Protein AF-A0A7G8TD68-F1 (afdb_monomer)

Solvent-accessible surface area (backbone atoms only — not comparable to full-atom values): 5310 Å² total; per-residue (Å²): 104,26,32,37,38,32,30,35,64,36,86,70,57,53,95,87,50,97,71,83,49,94,86,47,70,75,45,73,50,40,33,49,66,95,51,50,73,66,54,56,36,48,77,70,68,50,5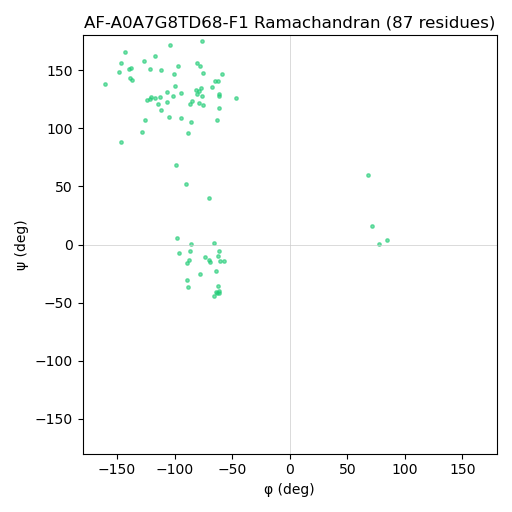0,66,46,67,40,91,92,43,85,48,33,32,37,29,34,44,86,54,89,88,48,92,44,66,68,38,29,30,38,38,54,77,46,76,44,83,39,92,64,72,68,70,128

Secondary structure (DSSP, 8-state):
-EEEEEEEEES---TT-S-S-TTSPEEEEEE-TT--HHHHHHHTT--EEE-SS-TTEEEEEPS-TT---EEEEEEEEEEEEEESSPP--

Radius of gyration: 13.56 Å; Cα contacts (8 Å, |Δi|>4): 163; chains: 1; bounding box: 33×30×33 Å

pLDDT: mean 81.47, std 13.7, range [46.28, 93.94]

Structure (mmCIF, N/CA/C/O backbone):
data_AF-A0A7G8TD68-F1
#
_entry.id   AF-A0A7G8TD68-F1
#
loop_
_atom_site.group_PDB
_atom_site.id
_atom_site.type_symbol
_atom_site.label_atom_id
_atom_site.label_alt_id
_atom_site.label_comp_id
_atom_site.label_asym_id
_atom_site.label_entity_id
_atom_site.label_seq_id
_atom_site.pdbx_PDB_ins_code
_atom_site.Cartn_x
_atom_site.Cartn_y
_atom_site.Cartn_z
_atom_site.occupancy
_atom_site.B_iso_or_equiv
_atom_site.auth_seq_id
_atom_site.auth_comp_id
_atom_site.auth_asym_id
_atom_site.auth_atom_id
_atom_site.pdbx_PDB_model_num
ATOM 1 N N . MET A 1 1 ? -10.428 -4.514 15.970 1.00 80.81 1 MET A N 1
ATOM 2 C CA . MET A 1 1 ? -10.621 -3.049 15.876 1.00 80.81 1 MET A CA 1
ATOM 3 C C . MET A 1 1 ? -10.299 -2.653 14.445 1.00 80.81 1 MET A C 1
ATOM 5 O O . MET A 1 1 ? -9.387 -3.251 13.891 1.00 80.81 1 MET A O 1
ATOM 9 N N . SER A 1 2 ? -11.039 -1.735 13.822 1.00 91.31 2 SER A N 1
ATOM 10 C CA . SER A 1 2 ? -10.722 -1.315 12.450 1.00 91.31 2 SER A CA 1
ATOM 11 C C . SER A 1 2 ? -9.549 -0.334 12.442 1.00 91.31 2 SER A C 1
ATOM 13 O O . SER A 1 2 ? -9.332 0.394 13.413 1.00 91.31 2 SER A O 1
ATOM 15 N N . THR A 1 3 ? -8.810 -0.288 11.337 1.00 92.81 3 THR A N 1
ATOM 16 C CA . THR A 1 3 ? -7.727 0.676 11.119 1.00 92.81 3 THR A CA 1
ATOM 17 C C . THR A 1 3 ? -8.030 1.510 9.887 1.00 92.81 3 THR A C 1
ATOM 19 O O . THR A 1 3 ? -8.269 0.975 8.807 1.00 92.81 3 THR A O 1
ATOM 22 N N . LYS A 1 4 ? -7.997 2.832 10.036 1.00 93.94 4 LYS A N 1
ATOM 23 C CA . LYS A 1 4 ? -8.032 3.771 8.922 1.00 93.94 4 LYS A CA 1
ATOM 24 C C . LYS A 1 4 ? -6.610 3.997 8.433 1.00 93.94 4 LYS A C 1
ATOM 26 O O . LYS A 1 4 ? -5.761 4.459 9.195 1.00 93.94 4 LYS A O 1
ATOM 31 N N . ILE A 1 5 ? -6.364 3.695 7.166 1.00 93.75 5 ILE A N 1
ATOM 32 C CA . ILE A 1 5 ? -5.068 3.889 6.520 1.00 93.75 5 ILE A CA 1
ATOM 33 C C . ILE A 1 5 ? -5.223 5.002 5.495 1.00 93.75 5 ILE A C 1
ATOM 35 O O . ILE A 1 5 ? -5.982 4.870 4.539 1.00 93.75 5 ILE A O 1
ATOM 39 N N . THR A 1 6 ? -4.521 6.111 5.713 1.00 93.31 6 THR A N 1
ATOM 40 C CA . THR A 1 6 ? -4.424 7.221 4.761 1.00 93.31 6 THR A CA 1
ATOM 41 C C . THR A 1 6 ? -3.175 7.035 3.920 1.00 93.31 6 THR A C 1
ATOM 43 O O . THR A 1 6 ? -2.087 6.843 4.465 1.00 93.31 6 THR A O 1
ATOM 46 N N . TYR A 1 7 ? -3.320 7.130 2.606 1.00 91.81 7 TYR A N 1
ATOM 47 C CA . TYR A 1 7 ? -2.254 6.855 1.655 1.00 91.81 7 TYR A CA 1
ATOM 48 C C . TYR A 1 7 ? -2.304 7.811 0.459 1.00 91.81 7 TYR A C 1
ATOM 50 O O . TYR A 1 7 ? -3.302 8.500 0.221 1.00 91.81 7 TYR A O 1
ATOM 58 N N . VAL A 1 8 ? -1.217 7.838 -0.303 1.00 91.00 8 VAL A N 1
ATOM 59 C CA . VAL A 1 8 ? -1.129 8.490 -1.616 1.00 91.00 8 VAL A CA 1
ATOM 60 C C . VAL A 1 8 ? -0.744 7.465 -2.673 1.00 91.00 8 VAL A C 1
ATOM 62 O O . VAL A 1 8 ? -0.089 6.471 -2.357 1.00 91.00 8 VAL A O 1
ATOM 65 N N . HIS A 1 9 ? -1.192 7.700 -3.903 1.00 88.81 9 HIS A N 1
ATOM 66 C CA . HIS A 1 9 ? -0.731 6.985 -5.087 1.00 88.81 9 HIS A CA 1
ATOM 67 C C . HIS A 1 9 ? 0.153 7.928 -5.893 1.00 88.81 9 HIS A C 1
ATOM 69 O O . HIS A 1 9 ? -0.303 9.011 -6.265 1.00 88.81 9 HIS A O 1
ATOM 75 N N . ALA A 1 10 ? 1.388 7.512 -6.140 1.00 83.38 10 ALA A N 1
ATOM 76 C CA . ALA A 1 10 ? 2.335 8.242 -6.949 1.00 83.38 10 ALA A CA 1
ATOM 77 C C . ALA A 1 10 ? 2.479 7.585 -8.316 1.00 83.38 10 ALA A C 1
ATOM 79 O O . ALA A 1 10 ? 3.101 6.535 -8.411 1.00 83.38 10 ALA A O 1
ATOM 80 N N . ASP A 1 11 ? 1.972 8.238 -9.367 1.00 73.06 11 ASP A N 1
ATOM 81 C CA . ASP A 1 11 ? 2.071 7.749 -10.753 1.00 73.06 11 ASP A CA 1
ATOM 82 C C . ASP A 1 11 ? 3.497 7.890 -11.347 1.00 73.06 11 ASP A C 1
ATOM 84 O O . ASP A 1 11 ? 3.795 7.397 -12.434 1.00 73.06 11 ASP A O 1
ATOM 88 N N . HIS A 1 12 ? 4.385 8.619 -10.658 1.00 69.31 12 HIS A N 1
ATOM 89 C CA . HIS A 1 12 ? 5.790 8.795 -11.033 1.00 69.31 12 HIS A CA 1
ATOM 90 C C . HIS A 1 12 ? 6.664 8.912 -9.778 1.00 69.31 12 HIS A C 1
ATOM 92 O O . HIS A 1 12 ? 6.885 9.997 -9.239 1.00 69.31 12 HIS A O 1
ATOM 98 N N . PHE A 1 13 ? 7.124 7.775 -9.275 1.00 63.59 13 PHE A N 1
ATOM 99 C CA . PHE A 1 13 ? 8.054 7.664 -8.165 1.00 63.59 13 PHE A CA 1
ATOM 100 C C . PHE A 1 13 ? 9.492 7.711 -8.694 1.00 63.59 13 PHE A C 1
ATOM 102 O O . PHE A 1 13 ? 10.057 6.707 -9.130 1.00 63.59 13 PHE A O 1
ATOM 109 N N . ASP A 1 14 ? 10.087 8.902 -8.673 1.00 59.16 14 ASP A N 1
ATOM 110 C CA . ASP A 1 14 ? 11.491 9.098 -9.031 1.00 59.16 14 ASP A CA 1
ATOM 111 C C . ASP A 1 14 ? 12.361 9.057 -7.763 1.00 59.16 14 ASP A C 1
ATOM 113 O O . ASP A 1 14 ? 12.349 9.987 -6.953 1.00 59.16 14 ASP A O 1
ATOM 117 N N . LEU A 1 15 ? 13.140 7.978 -7.604 1.00 55.91 15 LEU A N 1
ATOM 118 C CA . LEU A 1 15 ? 14.084 7.761 -6.492 1.00 55.91 15 LEU A CA 1
ATOM 119 C C . LEU A 1 15 ? 15.138 8.883 -6.345 1.00 55.91 15 LEU A C 1
ATOM 121 O O . LEU A 1 15 ? 15.833 8.942 -5.330 1.00 55.91 15 LEU A O 1
ATOM 125 N N . GLY A 1 16 ? 15.301 9.749 -7.352 1.00 46.88 16 GLY A N 1
ATOM 126 C CA . GLY A 1 16 ? 16.250 10.861 -7.369 1.00 46.88 16 GLY A CA 1
ATOM 127 C C . GLY A 1 16 ? 15.664 12.215 -6.967 1.00 46.88 16 GLY A C 1
ATOM 128 O O . GLY A 1 16 ? 16.426 13.174 -6.812 1.00 46.88 16 GLY A O 1
ATOM 129 N N . THR A 1 17 ? 14.346 12.325 -6.780 1.00 47.28 17 THR A N 1
ATOM 130 C CA . THR A 1 17 ? 13.701 13.587 -6.401 1.00 47.28 17 THR A CA 1
ATOM 131 C C . THR A 1 17 ? 13.032 13.465 -5.037 1.00 47.28 17 THR A C 1
ATOM 133 O O . THR A 1 17 ? 12.203 12.600 -4.801 1.00 47.28 17 THR A O 1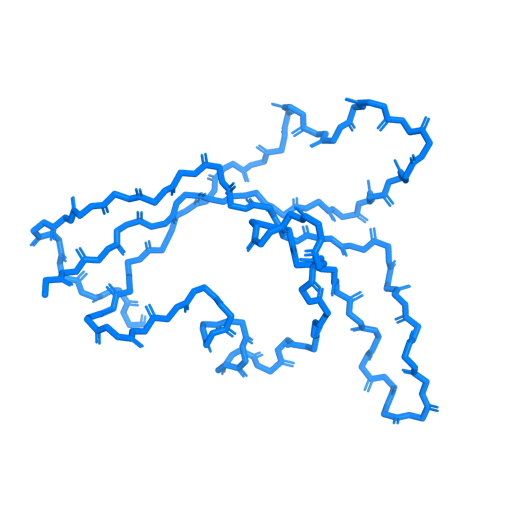
ATOM 136 N N . THR A 1 18 ? 13.363 14.375 -4.122 1.00 46.28 18 THR A N 1
ATOM 137 C CA . THR A 1 18 ? 12.711 14.519 -2.803 1.00 46.28 18 THR A CA 1
ATOM 138 C C . THR A 1 18 ? 11.244 14.955 -2.881 1.00 46.28 18 THR A C 1
ATOM 140 O O . THR A 1 18 ? 10.613 15.171 -1.848 1.00 46.28 18 THR A O 1
ATOM 143 N N . ASP A 1 19 ? 10.707 15.130 -4.086 1.00 47.88 19 ASP A N 1
ATOM 144 C CA . ASP A 1 19 ? 9.337 15.562 -4.312 1.00 47.88 19 ASP A CA 1
ATOM 145 C C . ASP A 1 19 ? 8.470 14.338 -4.609 1.00 47.88 19 ASP A C 1
ATOM 147 O O . ASP A 1 19 ? 7.996 14.120 -5.721 1.00 47.88 19 ASP A O 1
ATOM 151 N N . CYS A 1 20 ? 8.277 13.508 -3.581 1.00 50.25 20 CYS A N 1
ATOM 152 C CA . CYS A 1 20 ? 7.366 12.361 -3.605 1.00 50.25 20 CYS A CA 1
ATOM 153 C C . CYS A 1 20 ? 5.884 12.800 -3.629 1.00 50.25 20 CYS A C 1
ATOM 155 O O . CYS A 1 20 ? 5.053 12.220 -2.935 1.00 50.25 20 CYS A O 1
ATOM 157 N N . GLY A 1 21 ? 5.545 13.854 -4.378 1.00 49.28 21 GLY A N 1
ATOM 158 C CA . GLY A 1 21 ? 4.169 14.253 -4.640 1.00 49.28 21 GLY A CA 1
ATOM 159 C C . GLY A 1 21 ? 3.421 14.777 -3.416 1.00 49.28 21 GLY A C 1
ATOM 160 O O . GLY A 1 21 ? 2.355 14.268 -3.076 1.00 49.28 21 GLY A O 1
ATOM 161 N N . PHE A 1 22 ? 3.904 15.857 -2.789 1.00 48.88 22 PHE A N 1
ATOM 162 C CA . PHE A 1 22 ? 3.128 16.555 -1.747 1.00 48.88 22 PHE A CA 1
ATOM 163 C C . PHE A 1 22 ? 1.774 17.110 -2.250 1.00 48.88 22 PHE A C 1
ATOM 165 O O . PHE A 1 22 ? 0.914 17.427 -1.424 1.00 48.88 22 PHE A O 1
ATOM 172 N N . ASP A 1 23 ? 1.568 17.176 -3.573 1.00 57.44 23 ASP A N 1
ATOM 173 C CA . ASP A 1 23 ? 0.325 17.597 -4.244 1.00 57.44 23 ASP A CA 1
ATOM 174 C C . ASP A 1 23 ? -0.570 16.420 -4.703 1.00 57.44 23 ASP A C 1
ATOM 176 O O . ASP A 1 23 ? -1.590 16.619 -5.359 1.00 57.44 23 ASP A O 1
ATOM 180 N N . GLN A 1 24 ? -0.222 15.170 -4.376 1.00 67.50 24 GLN A N 1
ATOM 181 C CA . GLN A 1 24 ? -1.018 14.013 -4.796 1.00 67.50 24 GLN A CA 1
ATOM 182 C C . GLN A 1 24 ? -2.309 13.865 -3.984 1.00 67.50 24 GLN A C 1
ATOM 184 O O . GLN A 1 24 ? -2.381 14.178 -2.789 1.00 67.50 24 GLN A O 1
ATOM 189 N N . GLN A 1 25 ? -3.354 13.354 -4.642 1.00 79.62 25 GLN A N 1
ATOM 190 C CA . GLN A 1 25 ? -4.643 13.117 -4.003 1.00 79.62 25 GLN A CA 1
ATOM 191 C C . GLN A 1 25 ? -4.484 12.110 -2.859 1.00 79.62 25 GLN A C 1
ATOM 193 O O . GLN A 1 25 ? -4.136 10.945 -3.063 1.00 79.62 25 GLN A O 1
ATOM 198 N N . ARG A 1 26 ? -4.781 12.562 -1.637 1.00 87.25 26 ARG A N 1
ATOM 199 C CA . ARG A 1 26 ? -4.816 11.697 -0.457 1.00 87.25 26 ARG A CA 1
ATOM 200 C C . ARG A 1 26 ? -6.089 10.875 -0.470 1.00 87.25 26 ARG A C 1
ATOM 202 O O . ARG A 1 26 ? -7.190 11.418 -0.555 1.00 87.25 26 ARG A O 1
ATOM 209 N N . ASN A 1 27 ? -5.916 9.576 -0.327 1.00 90.38 27 ASN A N 1
ATOM 210 C CA . ASN A 1 27 ? -6.992 8.611 -0.234 1.00 90.38 27 ASN A CA 1
ATOM 211 C C . ASN A 1 27 ? -6.939 7.932 1.134 1.00 90.38 27 ASN A C 1
ATOM 213 O O . ASN A 1 27 ? -5.934 8.004 1.845 1.00 90.38 27 ASN A O 1
ATOM 217 N N . TYR A 1 28 ? -8.036 7.296 1.529 1.00 92.50 28 TYR A N 1
ATOM 218 C CA . TYR A 1 28 ? -8.053 6.476 2.730 1.00 92.50 28 TYR A CA 1
ATOM 219 C C . TYR A 1 28 ? -8.852 5.206 2.497 1.00 92.50 28 TYR A C 1
ATOM 221 O O . TYR A 1 28 ? -9.801 5.194 1.714 1.00 92.50 28 TYR A O 1
ATOM 229 N N . ILE A 1 29 ? -8.469 4.159 3.215 1.00 93.00 29 ILE A N 1
ATOM 230 C CA . ILE A 1 29 ? -9.214 2.910 3.327 1.00 93.00 29 ILE A CA 1
ATOM 231 C C . ILE A 1 29 ? -9.429 2.580 4.797 1.00 93.00 29 ILE A C 1
ATOM 233 O O . ILE A 1 29 ? -8.692 3.051 5.667 1.00 93.00 29 ILE A O 1
ATOM 237 N N . ILE A 1 30 ? -10.436 1.760 5.072 1.00 92.44 30 ILE A N 1
ATOM 238 C CA . ILE A 1 30 ? -10.646 1.174 6.391 1.00 92.44 30 ILE A CA 1
ATOM 239 C C . ILE A 1 30 ? -10.455 -0.322 6.238 1.00 92.44 30 ILE A C 1
ATOM 241 O O . ILE A 1 30 ? -11.155 -0.953 5.451 1.00 92.44 30 ILE A O 1
ATOM 245 N N . VAL A 1 31 ? -9.501 -0.861 6.985 1.00 90.75 31 VAL A N 1
ATOM 246 C CA . VAL A 1 31 ? -9.174 -2.283 7.011 1.00 90.75 31 VAL A CA 1
ATOM 247 C C . VAL A 1 31 ? -9.547 -2.890 8.357 1.00 90.75 31 VAL A C 1
ATOM 249 O O . VAL A 1 31 ? -9.572 -2.212 9.389 1.00 90.75 31 VAL A O 1
ATOM 252 N N . GLY A 1 32 ? -9.891 -4.173 8.328 1.00 89.25 32 GLY A N 1
ATOM 253 C CA . GLY A 1 32 ? -10.309 -4.927 9.498 1.00 89.25 32 GLY A CA 1
ATOM 254 C C . GLY A 1 32 ? -9.125 -5.307 10.380 1.00 89.25 32 GLY A C 1
ATOM 255 O O . GLY A 1 32 ? -7.963 -5.093 10.040 1.00 89.25 32 GLY A O 1
ATOM 256 N N . ASP A 1 33 ? -9.433 -5.908 11.523 1.00 85.75 33 ASP A N 1
ATOM 257 C CA . ASP A 1 33 ? -8.409 -6.444 12.418 1.00 85.75 33 ASP A CA 1
ATOM 258 C C . ASP A 1 33 ? -7.597 -7.538 11.704 1.00 85.75 33 ASP A C 1
ATOM 260 O O . ASP A 1 33 ? -8.174 -8.464 11.133 1.00 85.75 33 ASP A O 1
ATOM 264 N N . GLY A 1 34 ? -6.268 -7.413 11.708 1.00 85.25 34 GLY A N 1
ATOM 265 C CA . GLY A 1 34 ? -5.368 -8.351 11.030 1.00 85.25 34 GLY A CA 1
ATOM 266 C C . GLY A 1 34 ? -5.271 -8.192 9.509 1.00 85.25 34 GLY A C 1
ATOM 267 O O . GLY A 1 34 ? -4.516 -8.939 8.897 1.00 85.25 34 GLY A O 1
ATOM 268 N N . TYR A 1 35 ? -5.983 -7.232 8.910 1.00 90.12 35 TYR A N 1
ATOM 269 C CA .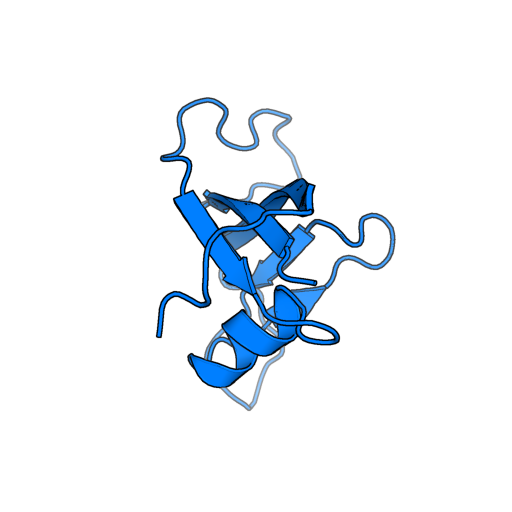 TYR A 1 35 ? -5.921 -6.943 7.478 1.00 90.12 35 TYR A CA 1
ATOM 270 C C . TYR A 1 35 ? -5.051 -5.705 7.231 1.00 90.12 35 TYR A C 1
ATOM 272 O O . TYR A 1 35 ? -5.249 -4.662 7.858 1.00 90.12 35 TYR A O 1
ATOM 280 N N . THR A 1 36 ? -4.061 -5.816 6.349 1.00 91.50 36 THR A N 1
ATOM 281 C CA . THR A 1 36 ? -3.064 -4.767 6.096 1.00 91.50 36 THR A CA 1
ATOM 282 C C . THR A 1 36 ? -3.325 -4.023 4.787 1.00 91.50 36 THR A C 1
ATOM 284 O O . THR A 1 36 ? -4.172 -4.397 3.978 1.00 91.50 36 THR A O 1
ATOM 287 N N . PHE A 1 37 ? -2.570 -2.946 4.554 1.00 92.00 37 PHE A N 1
ATOM 288 C CA . PHE A 1 37 ? -2.585 -2.255 3.264 1.00 92.00 37 PHE A CA 1
ATOM 289 C C . PHE A 1 37 ? -2.095 -3.156 2.117 1.00 92.00 37 PHE A C 1
ATOM 291 O O . PHE A 1 37 ? -2.629 -3.090 1.015 1.00 92.00 37 PHE A O 1
ATOM 298 N N . GLY A 1 38 ? -1.117 -4.029 2.383 1.00 93.12 38 GLY A N 1
ATOM 299 C CA . GLY A 1 38 ? -0.639 -5.006 1.406 1.00 93.12 38 GLY A CA 1
ATOM 300 C C . GLY A 1 38 ? -1.715 -6.023 1.021 1.00 93.12 38 GLY A C 1
ATOM 301 O O . GLY A 1 38 ? -1.881 -6.308 -0.162 1.00 93.12 38 GLY A O 1
ATOM 302 N N . ASP A 1 39 ? -2.502 -6.507 1.989 1.00 93.19 39 ASP A N 1
ATOM 303 C CA . ASP A 1 39 ? -3.634 -7.406 1.710 1.00 93.19 39 ASP A CA 1
ATOM 304 C C . ASP A 1 39 ? -4.675 -6.717 0.817 1.00 93.19 39 ASP A C 1
ATOM 306 O O . ASP A 1 39 ? -5.142 -7.292 -0.164 1.00 93.19 39 ASP A O 1
ATOM 310 N N . TRP A 1 40 ? -4.962 -5.442 1.095 1.00 92.88 40 TRP A N 1
ATOM 311 C CA . TRP A 1 40 ? -5.870 -4.631 0.284 1.00 92.88 40 TRP A CA 1
ATOM 312 C C . TRP A 1 40 ? -5.395 -4.453 -1.166 1.00 92.88 40 TRP A C 1
ATOM 314 O O . TRP A 1 40 ? -6.205 -4.490 -2.094 1.00 92.88 40 TRP A O 1
ATOM 324 N N . LEU A 1 41 ? -4.088 -4.261 -1.379 1.00 92.06 41 LEU A N 1
ATOM 325 C CA . LEU A 1 41 ? -3.505 -4.210 -2.722 1.00 92.06 41 LEU A CA 1
ATOM 326 C C . LEU A 1 41 ? -3.620 -5.569 -3.427 1.00 92.06 41 LEU A C 1
ATOM 328 O O . LEU A 1 41 ? -4.021 -5.625 -4.592 1.00 92.06 41 LEU A O 1
ATOM 332 N N . ALA A 1 42 ? -3.326 -6.658 -2.714 1.00 91.75 42 ALA A N 1
ATOM 333 C CA . ALA A 1 42 ? -3.383 -8.013 -3.253 1.00 91.75 42 ALA A CA 1
ATOM 334 C C . ALA A 1 42 ? -4.808 -8.418 -3.672 1.00 91.75 42 ALA A C 1
ATOM 336 O O . ALA A 1 42 ? -4.984 -8.968 -4.759 1.00 91.75 42 ALA A O 1
ATOM 337 N N . ASP A 1 43 ? -5.832 -8.079 -2.881 1.00 91.75 43 ASP A N 1
ATOM 338 C CA . ASP A 1 43 ? -7.241 -8.346 -3.218 1.00 91.75 43 ASP A CA 1
ATOM 339 C C . ASP A 1 43 ? -7.710 -7.581 -4.467 1.00 91.75 43 ASP A C 1
ATOM 341 O O . ASP A 1 43 ? -8.638 -8.005 -5.160 1.00 91.75 43 ASP A O 1
ATOM 345 N N . ARG A 1 44 ? -7.041 -6.473 -4.805 1.00 88.75 44 ARG A N 1
ATOM 346 C CA . ARG A 1 44 ? -7.267 -5.718 -6.049 1.00 88.75 44 ARG A CA 1
ATOM 347 C C . ARG A 1 44 ? -6.477 -6.254 -7.239 1.00 88.75 44 ARG A C 1
ATOM 349 O O . ARG A 1 44 ? -6.583 -5.696 -8.328 1.00 88.75 44 ARG A O 1
ATOM 356 N N . GLY A 1 45 ? -5.696 -7.313 -7.041 1.00 89.00 45 GLY A N 1
ATOM 357 C CA . GLY A 1 45 ? -4.807 -7.868 -8.054 1.00 89.00 45 GLY A CA 1
ATOM 358 C C . GLY A 1 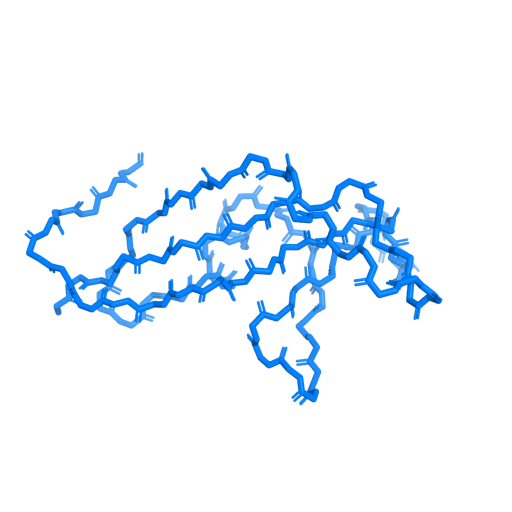45 ? -3.597 -6.984 -8.350 1.00 89.00 45 GLY A C 1
ATOM 359 O O . GLY A 1 45 ? -2.950 -7.180 -9.371 1.00 89.00 45 GLY A O 1
ATOM 360 N N . VAL A 1 46 ? -3.281 -6.014 -7.486 1.00 89.81 46 VAL A N 1
ATOM 361 C CA . VAL A 1 46 ? -2.114 -5.150 -7.675 1.00 89.81 46 VAL A CA 1
ATOM 362 C C . VAL A 1 46 ? -0.871 -5.915 -7.242 1.00 89.81 46 VAL A C 1
ATOM 364 O O . VAL A 1 46 ? -0.762 -6.338 -6.090 1.00 89.81 46 VAL A O 1
ATOM 367 N N . ARG A 1 47 ? 0.085 -6.080 -8.157 1.00 90.31 47 ARG A N 1
ATOM 368 C CA . ARG A 1 47 ? 1.402 -6.633 -7.834 1.00 90.31 47 ARG A CA 1
ATOM 369 C C . ARG A 1 47 ? 2.281 -5.537 -7.252 1.00 90.31 47 ARG A C 1
ATOM 371 O O . ARG A 1 47 ? 2.368 -4.443 -7.805 1.00 90.31 47 ARG A O 1
ATOM 378 N N . PHE A 1 48 ? 2.947 -5.836 -6.144 1.00 91.00 48 PHE A N 1
ATOM 379 C CA . PHE A 1 48 ? 3.791 -4.863 -5.467 1.00 91.00 48 PHE A CA 1
ATOM 380 C C . PHE A 1 48 ? 5.001 -5.512 -4.798 1.00 91.00 48 PHE A C 1
ATOM 382 O O . PHE A 1 48 ? 4.962 -6.682 -4.422 1.00 91.00 48 PHE A O 1
ATOM 389 N N . ASN A 1 49 ? 6.040 -4.705 -4.593 1.00 91.25 49 ASN A N 1
ATOM 390 C CA . ASN A 1 49 ? 7.124 -4.965 -3.657 1.00 91.25 49 ASN A CA 1
ATOM 391 C C . ASN A 1 49 ? 7.060 -3.937 -2.531 1.00 91.25 49 ASN A C 1
ATOM 393 O O . ASN A 1 49 ? 7.030 -2.733 -2.778 1.00 91.25 49 ASN A O 1
ATOM 397 N N . GLN A 1 50 ? 7.042 -4.411 -1.289 1.00 90.31 50 GLN A N 1
ATOM 398 C CA . GLN A 1 50 ? 7.141 -3.531 -0.132 1.00 90.31 50 GLN A CA 1
ATOM 399 C C . GLN A 1 50 ? 8.605 -3.134 0.072 1.00 90.31 50 GLN A C 1
ATOM 401 O O . GLN A 1 50 ? 9.491 -3.996 0.052 1.00 90.31 50 GLN A O 1
ATOM 406 N N . ASP A 1 51 ? 8.858 -1.842 0.264 1.00 86.19 51 ASP A N 1
ATOM 407 C CA . ASP A 1 51 ? 10.192 -1.358 0.594 1.00 86.19 51 ASP A CA 1
ATOM 408 C C . ASP A 1 51 ? 10.644 -1.969 1.933 1.00 86.19 51 ASP A C 1
ATOM 410 O O . ASP A 1 51 ? 9.904 -2.003 2.921 1.00 86.19 51 ASP A O 1
ATOM 414 N N . SER A 1 52 ? 11.852 -2.536 1.944 1.00 83.50 52 SER A N 1
ATOM 415 C CA . SER A 1 52 ? 12.380 -3.243 3.116 1.00 83.50 52 SER A CA 1
ATOM 416 C C . SER A 1 52 ? 12.888 -2.291 4.202 1.00 83.50 52 SER A C 1
ATOM 418 O O . SER A 1 52 ? 12.921 -2.673 5.373 1.00 83.50 52 SER A O 1
ATOM 420 N N . ASP A 1 53 ? 13.277 -1.073 3.825 1.00 85.00 53 ASP A N 1
ATOM 421 C CA . ASP A 1 53 ? 13.751 -0.024 4.723 1.00 85.00 53 ASP A CA 1
ATOM 422 C C . ASP A 1 53 ? 12.583 0.850 5.228 1.00 85.00 53 ASP A C 1
ATOM 424 O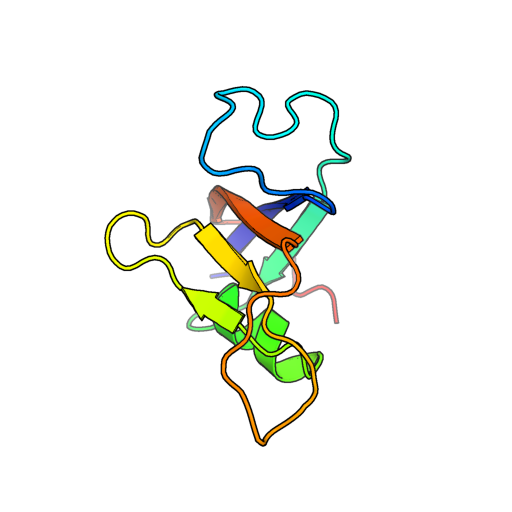 O . ASP A 1 53 ? 12.610 1.313 6.372 1.00 85.00 53 ASP A O 1
ATOM 428 N N . ASP A 1 54 ? 11.521 1.010 4.428 1.00 82.94 54 ASP A N 1
ATOM 429 C CA . ASP A 1 54 ? 10.283 1.715 4.774 1.00 82.94 54 ASP A CA 1
ATOM 430 C C . ASP A 1 54 ? 9.024 0.872 4.497 1.00 82.94 54 ASP A C 1
ATOM 432 O O . ASP A 1 54 ? 8.432 0.898 3.422 1.00 82.94 54 ASP A O 1
ATOM 436 N N . GLN A 1 55 ? 8.511 0.203 5.532 1.00 84.88 55 GLN A N 1
ATOM 437 C CA . GLN A 1 55 ? 7.296 -0.628 5.439 1.00 84.88 55 GLN A CA 1
ATOM 438 C C . GLN A 1 55 ? 6.020 0.141 5.032 1.00 84.88 55 GLN A C 1
ATOM 440 O O . GLN A 1 55 ? 4.962 -0.467 4.846 1.00 84.88 55 GLN A O 1
ATOM 445 N N . ASN A 1 56 ? 6.088 1.466 4.914 1.00 88.94 56 ASN A N 1
ATOM 446 C CA . ASN A 1 56 ? 4.980 2.299 4.469 1.00 88.94 56 ASN A CA 1
ATOM 447 C C . ASN A 1 56 ? 4.930 2.456 2.946 1.00 88.94 56 ASN A C 1
ATOM 449 O O . ASN A 1 56 ? 3.901 2.905 2.439 1.00 88.94 56 ASN A O 1
ATOM 453 N N . THR A 1 57 ? 5.985 2.079 2.225 1.00 89.94 57 THR A N 1
ATOM 454 C CA . THR A 1 57 ? 6.082 2.256 0.776 1.00 89.94 57 THR A CA 1
ATOM 455 C C . THR A 1 57 ? 5.929 0.923 0.046 1.00 89.94 57 THR A C 1
ATOM 457 O O . THR A 1 57 ? 6.562 -0.079 0.376 1.00 89.94 57 THR A O 1
ATOM 460 N N . TYR A 1 58 ? 5.062 0.915 -0.964 1.00 90.94 58 TYR A N 1
ATOM 461 C CA . TYR A 1 58 ? 4.729 -0.237 -1.794 1.00 90.94 58 TYR A CA 1
ATOM 462 C C . TYR A 1 58 ? 4.949 0.148 -3.257 1.00 90.94 58 TYR A C 1
ATOM 464 O O . TYR A 1 58 ? 4.167 0.914 -3.818 1.00 90.94 58 TYR A O 1
ATOM 472 N N . PHE A 1 59 ? 6.005 -0.371 -3.876 1.00 89.12 59 PHE A N 1
ATOM 473 C CA . PHE A 1 59 ? 6.309 -0.146 -5.288 1.00 89.12 59 PHE A CA 1
ATOM 474 C C . PHE A 1 59 ? 5.472 -1.060 -6.161 1.00 89.12 59 PHE A C 1
ATOM 476 O O . PHE A 1 59 ? 5.460 -2.272 -5.946 1.00 89.12 59 PHE A O 1
ATOM 483 N N . LEU A 1 60 ? 4.803 -0.492 -7.156 1.00 89.31 60 LEU A N 1
ATOM 484 C CA . LEU A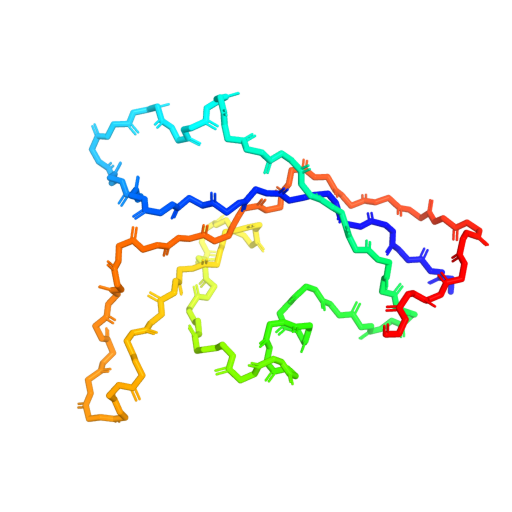 1 60 ? 3.998 -1.261 -8.090 1.00 89.31 60 LEU A CA 1
ATOM 485 C C . LEU A 1 60 ? 4.889 -1.965 -9.100 1.00 89.31 60 LEU A C 1
ATOM 487 O O . LEU A 1 60 ? 5.836 -1.396 -9.649 1.00 89.31 60 LEU A O 1
ATOM 491 N N . LEU A 1 61 ? 4.571 -3.234 -9.315 1.00 88.25 61 LEU A N 1
ATOM 492 C CA . LEU A 1 61 ? 5.220 -4.075 -10.300 1.00 88.25 61 LEU A CA 1
ATOM 493 C C . LEU A 1 61 ? 4.348 -4.162 -11.541 1.00 88.25 61 LEU A C 1
ATOM 495 O O . LEU A 1 61 ? 3.121 -4.168 -11.450 1.00 88.25 61 LEU A O 1
ATOM 499 N N . ASP A 1 62 ? 5.003 -4.262 -12.690 1.00 82.94 62 ASP A N 1
ATOM 500 C CA . ASP A 1 62 ? 4.331 -4.516 -13.949 1.00 82.94 62 ASP 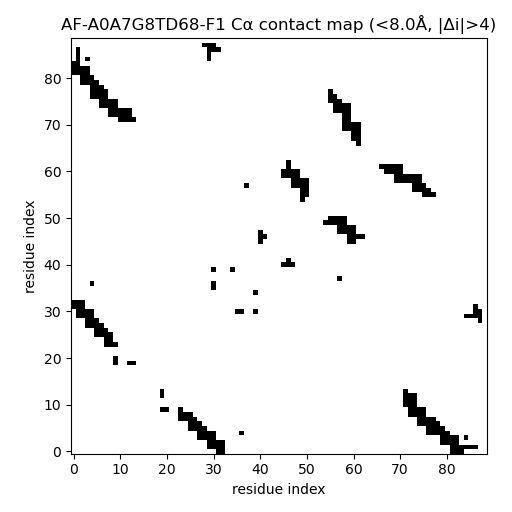A CA 1
ATOM 501 C C . ASP A 1 62 ? 3.555 -5.843 -13.886 1.00 82.94 62 ASP A C 1
ATOM 503 O O . ASP A 1 62 ? 3.938 -6.811 -13.208 1.00 82.94 62 ASP A O 1
ATOM 507 N N . ASP A 1 63 ? 2.425 -5.879 -14.585 1.00 77.38 63 ASP A N 1
ATOM 508 C CA . ASP A 1 63 ? 1.536 -7.039 -14.595 1.00 77.38 63 ASP A CA 1
ATOM 509 C C . ASP A 1 63 ? 2.169 -8.237 -15.330 1.00 77.38 63 ASP A C 1
ATOM 511 O O . ASP A 1 63 ? 1.749 -9.381 -15.144 1.00 77.38 63 ASP A O 1
ATOM 515 N N . ASP A 1 64 ? 3.241 -8.017 -16.106 1.00 77.19 64 ASP A N 1
ATOM 516 C CA . ASP A 1 64 ? 3.996 -9.090 -16.739 1.00 77.19 64 ASP A CA 1
ATOM 517 C C . ASP A 1 64 ? 4.654 -10.008 -15.694 1.00 77.19 64 ASP A C 1
ATOM 519 O O . ASP A 1 64 ? 5.644 -9.692 -15.029 1.00 77.19 64 ASP A O 1
ATOM 523 N N . LEU A 1 65 ? 4.103 -11.216 -15.560 1.00 64.94 65 LEU A N 1
ATOM 524 C CA . LEU A 1 65 ? 4.567 -12.254 -14.630 1.00 64.94 65 LEU A CA 1
ATOM 525 C C . LEU A 1 65 ? 5.999 -12.738 -14.906 1.00 64.94 65 LEU A C 1
ATOM 527 O O . LEU A 1 65 ? 6.556 -13.476 -14.091 1.00 64.94 65 LEU A O 1
ATOM 531 N N . SER A 1 66 ? 6.595 -12.353 -16.035 1.00 70.31 66 SER A N 1
ATOM 532 C CA . SER A 1 66 ? 7.933 -12.783 -16.438 1.00 70.31 66 SER A CA 1
ATOM 533 C C . SER A 1 66 ? 9.026 -11.858 -15.912 1.00 70.31 66 SER A C 1
ATOM 535 O O . SER A 1 66 ? 10.195 -12.250 -15.928 1.00 70.31 66 SER A O 1
ATOM 537 N N . THR A 1 67 ? 8.682 -10.648 -15.453 1.00 65.81 67 THR A N 1
ATOM 538 C CA . THR A 1 67 ? 9.662 -9.692 -14.927 1.00 65.81 67 THR A CA 1
ATOM 539 C C . THR A 1 67 ? 9.170 -9.008 -13.654 1.00 65.81 67 THR A C 1
ATOM 541 O O . THR A 1 67 ? 8.002 -8.669 -13.513 1.00 65.81 67 THR A O 1
ATOM 544 N N . GLU A 1 68 ? 10.076 -8.785 -12.707 1.00 73.12 68 GLU A N 1
ATOM 545 C CA . GLU A 1 68 ? 9.824 -7.969 -11.512 1.00 73.12 68 GLU A CA 1
ATOM 546 C C . GLU A 1 68 ? 10.185 -6.507 -11.811 1.00 73.12 68 GLU A C 1
ATOM 548 O O . GLU A 1 68 ? 11.007 -5.892 -11.133 1.00 73.12 68 GLU A O 1
ATOM 553 N N . THR A 1 69 ? 9.641 -5.971 -12.905 1.00 79.25 69 THR A N 1
ATOM 554 C CA . THR A 1 69 ? 9.928 -4.598 -13.331 1.00 79.25 69 THR A CA 1
ATOM 555 C C . THR A 1 69 ? 9.003 -3.647 -12.585 1.00 79.25 69 THR A C 1
ATOM 557 O O . THR A 1 69 ? 7.788 -3.792 -12.671 1.00 79.25 69 THR A O 1
ATOM 560 N N . CYS A 1 70 ? 9.546 -2.665 -11.862 1.00 77.88 70 CYS A N 1
ATOM 561 C CA . CYS A 1 70 ? 8.718 -1.618 -11.266 1.00 77.88 70 CYS A CA 1
ATOM 562 C C . CYS A 1 70 ? 8.100 -0.744 -12.365 1.00 77.88 70 CYS A C 1
ATOM 564 O O . CYS A 1 70 ? 8.814 -0.309 -13.272 1.00 77.88 70 CYS A O 1
ATOM 566 N N . THR A 1 71 ? 6.809 -0.420 -12.255 1.00 81.81 71 THR A N 1
ATOM 567 C CA . THR A 1 71 ? 6.132 0.489 -13.203 1.00 81.81 71 THR A CA 1
ATOM 568 C C . THR A 1 71 ? 6.605 1.937 -13.062 1.00 81.81 71 THR A C 1
ATOM 570 O O . THR A 1 71 ? 6.362 2.770 -13.933 1.00 81.81 71 THR A O 1
ATOM 573 N N . GLY A 1 72 ? 7.312 2.235 -11.968 1.00 78.44 72 GLY A N 1
ATOM 574 C CA . GLY A 1 72 ? 7.596 3.595 -11.533 1.00 78.44 72 GLY A CA 1
ATOM 575 C C . GLY A 1 72 ? 6.458 4.181 -10.705 1.00 78.44 72 GLY A C 1
ATOM 576 O O . GLY A 1 72 ? 6.559 5.332 -10.310 1.00 78.44 72 GLY A O 1
ATOM 577 N N . GLU A 1 73 ? 5.405 3.419 -10.409 1.00 86.06 73 GLU A N 1
ATOM 578 C CA . GLU A 1 73 ? 4.332 3.847 -9.516 1.00 86.06 73 GLU A CA 1
ATOM 579 C C . GLU A 1 73 ? 4.558 3.311 -8.098 1.00 86.06 73 GLU A C 1
ATOM 581 O O . GLU A 1 73 ? 5.200 2.275 -7.890 1.00 86.06 73 GLU A O 1
ATOM 586 N N . ALA A 1 74 ? 4.028 4.012 -7.098 1.00 89.38 74 ALA A N 1
ATOM 587 C CA . ALA A 1 74 ? 4.101 3.568 -5.712 1.00 89.38 74 ALA A CA 1
ATOM 588 C C . ALA A 1 74 ? 2.885 4.012 -4.899 1.00 89.38 74 ALA A C 1
ATOM 590 O O . ALA A 1 74 ? 2.342 5.098 -5.097 1.00 89.38 74 ALA A O 1
ATOM 591 N N . TYR A 1 75 ? 2.503 3.201 -3.917 1.00 90.31 75 TYR A N 1
ATOM 592 C CA . TYR A 1 75 ? 1.657 3.647 -2.819 1.00 90.31 75 TYR A CA 1
ATOM 593 C C . TYR A 1 75 ? 2.507 3.945 -1.593 1.00 90.31 75 TYR A C 1
ATOM 595 O O . TYR A 1 75 ? 3.375 3.156 -1.226 1.00 90.31 75 TYR A O 1
ATOM 603 N N . MET A 1 76 ? 2.211 5.054 -0.924 1.00 91.12 76 MET A N 1
ATOM 604 C CA . MET A 1 76 ? 2.846 5.410 0.341 1.00 91.12 76 MET A CA 1
ATOM 605 C C . MET A 1 76 ? 1.788 5.627 1.414 1.00 91.12 76 MET A C 1
ATOM 607 O O . MET A 1 76 ? 0.883 6.454 1.265 1.00 91.12 76 MET A O 1
ATOM 611 N N . ILE A 1 77 ? 1.912 4.890 2.513 1.00 91.94 77 ILE A N 1
ATOM 612 C CA . ILE A 1 77 ? 1.095 5.072 3.705 1.00 91.94 77 ILE A CA 1
ATOM 613 C C . ILE A 1 77 ? 1.589 6.318 4.435 1.00 91.94 77 ILE A C 1
ATOM 615 O O . ILE A 1 77 ? 2.729 6.394 4.882 1.00 91.94 77 ILE A O 1
ATOM 619 N N . LEU A 1 78 ? 0.704 7.299 4.596 1.00 90.31 78 LEU A N 1
ATOM 620 C CA . LEU A 1 78 ? 1.000 8.523 5.338 1.00 90.31 78 LEU A CA 1
ATOM 621 C C . LEU A 1 78 ? 0.695 8.369 6.827 1.00 90.31 78 LEU A C 1
ATOM 623 O O . LEU A 1 78 ? 1.358 8.967 7.674 1.00 90.31 78 LEU A O 1
ATOM 627 N N . LYS A 1 79 ? -0.371 7.630 7.146 1.00 91.44 79 LYS A N 1
ATOM 628 C CA . LYS A 1 79 ? -0.841 7.449 8.518 1.00 91.44 79 LYS A CA 1
ATOM 629 C C . LYS A 1 79 ? -1.732 6.219 8.625 1.00 91.44 79 LYS A C 1
ATOM 631 O O . LYS A 1 79 ? -2.633 6.044 7.807 1.00 91.44 79 LYS A O 1
ATOM 636 N N . SER A 1 80 ? -1.542 5.461 9.697 1.00 92.31 80 SER A N 1
ATOM 637 C CA . SER A 1 80 ? -2.435 4.382 10.119 1.00 92.31 80 SER A CA 1
ATOM 638 C C . SER A 1 80 ? -2.938 4.683 11.524 1.00 92.31 80 SER A C 1
ATOM 640 O O . SER A 1 80 ? -2.138 4.926 12.428 1.00 92.31 80 SER A O 1
ATOM 642 N N . GLU A 1 81 ? -4.253 4.704 11.716 1.00 93.12 81 GLU A N 1
ATOM 643 C CA . GLU A 1 81 ? -4.859 4.985 13.017 1.00 93.12 81 GLU A CA 1
ATOM 644 C C . GLU A 1 81 ? -6.058 4.077 13.302 1.00 93.12 81 GLU A C 1
ATOM 646 O O . GLU A 1 81 ? -6.818 3.754 12.387 1.00 93.12 81 GLU A O 1
ATOM 651 N N . PRO A 1 82 ? -6.249 3.650 14.561 1.00 90.69 82 PRO A N 1
ATOM 652 C CA . PRO A 1 82 ? -7.435 2.897 14.933 1.00 90.69 82 PRO A CA 1
ATOM 653 C C . PRO A 1 82 ? -8.694 3.749 14.725 1.00 90.69 82 PRO A C 1
ATOM 655 O O . PRO A 1 82 ? -8.697 4.944 15.021 1.00 90.69 82 PRO A O 1
ATOM 658 N N . THR A 1 83 ? -9.771 3.134 14.243 1.00 88.69 83 THR A N 1
ATOM 659 C CA . THR A 1 83 ? -11.050 3.809 13.993 1.00 88.69 83 THR A CA 1
ATOM 660 C C . THR A 1 83 ? -12.233 2.951 14.444 1.00 88.69 83 THR A C 1
ATOM 662 O O . THR A 1 83 ? -12.156 1.721 14.468 1.00 88.69 83 THR A O 1
ATOM 665 N N . GLU A 1 84 ? -13.329 3.616 14.811 1.00 87.44 84 GLU A N 1
ATOM 666 C CA . GLU A 1 84 ? -14.639 2.993 15.048 1.00 87.44 84 GLU A CA 1
ATOM 667 C C . GLU A 1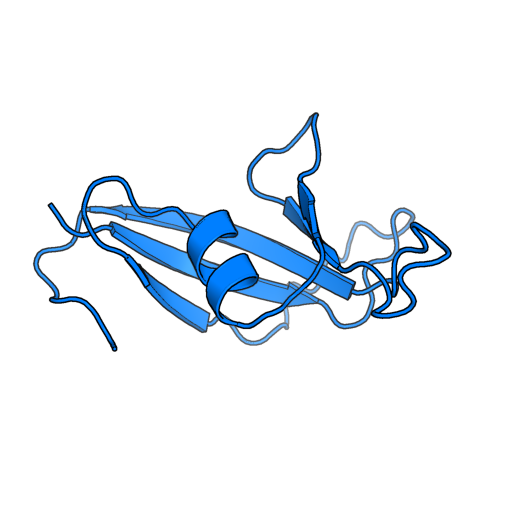 84 ? -15.459 2.872 13.751 1.00 87.44 84 GLU A C 1
ATOM 669 O O . GLU A 1 84 ? -16.536 2.281 13.756 1.00 87.44 84 GLU A O 1
ATOM 674 N N . GLU A 1 85 ? -14.963 3.429 12.639 1.00 81.81 85 GLU A N 1
ATOM 675 C CA . GLU A 1 85 ? -15.584 3.274 11.326 1.00 81.81 85 GLU A CA 1
ATOM 676 C C . GLU A 1 85 ? -15.541 1.798 10.876 1.00 81.81 85 GLU A C 1
ATOM 678 O O . GLU A 1 85 ? -14.554 1.080 11.085 1.00 81.81 85 GLU A O 1
ATOM 683 N N . GLU A 1 86 ? -16.624 1.333 10.252 1.00 77.00 86 GLU A N 1
ATOM 684 C CA . GLU A 1 86 ? -16.706 -0.032 9.727 1.00 77.00 86 GLU A CA 1
ATOM 685 C C . GLU A 1 86 ? -16.005 -0.160 8.365 1.00 77.00 86 GLU A C 1
ATOM 687 O O . GLU A 1 86 ? -15.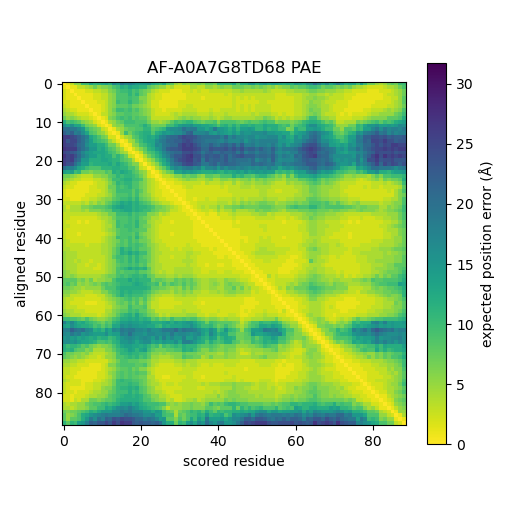832 0.823 7.640 1.00 77.00 86 GLU A O 1
ATOM 692 N N . LEU A 1 87 ? -15.586 -1.388 8.037 1.00 74.00 87 LEU A N 1
ATOM 693 C CA . LEU A 1 87 ? -14.954 -1.759 6.767 1.00 74.00 87 LEU A CA 1
ATOM 694 C C . LEU A 1 87 ? -15.719 -1.178 5.567 1.00 74.00 87 LEU A C 1
ATOM 696 O O . LEU A 1 87 ? -16.916 -1.426 5.409 1.00 74.00 87 LEU A O 1
ATOM 700 N N . GLN A 1 88 ? -15.017 -0.447 4.700 1.00 65.44 88 GLN A N 1
ATOM 701 C CA . GLN A 1 88 ? -15.557 -0.050 3.399 1.00 65.44 88 GLN A CA 1
ATOM 702 C C . GLN A 1 88 ? -15.276 -1.190 2.415 1.00 65.44 88 GLN A C 1
ATOM 704 O O . GLN A 1 88 ? -14.120 -1.422 2.066 1.00 65.44 88 GLN A O 1
ATOM 709 N N . GLY A 1 89 ? -16.330 -1.940 2.078 1.00 53.41 89 GLY A N 1
ATOM 710 C CA . GLY A 1 89 ? -16.291 -3.098 1.176 1.00 53.41 89 GLY A CA 1
ATOM 711 C C . GLY A 1 89 ? -16.028 -2.748 -0.280 1.00 53.41 89 GLY A C 1
ATOM 712 O O . GLY A 1 89 ? -16.444 -1.649 -0.714 1.00 53.41 89 GLY A O 1
#

Foldseek 3Di:
DKKKWKKFKQQAQDPPDPCSPPPTDIDIFIGDVPADPVNVCVVVVWDWDQDPVDNQKTFTADPPPVDRHTSNMMMGTPDMDDDPDDGDD

Mean predicted aligned error: 7.2 Å

Organism: NCBI:txid2576756

Nearest PDB structures (foldseek):
  5kt8-assembly1_B  TM=6.149E-01  e=4.369E+00  Burkholderia pseudomallei 1710b
  5sxt-assembly1_B  TM=6.020E-01  e=4.369E+00  Burkholderia pseudomallei 1710b

Sequence (89 aa):
MSTKITYVHADHFDLGTTDCGFDQQRNYIIVGDGYTFGDWLADRGVRFNQDSDDQNTYFLLDDDLSTETCTGEAYMILKSEPTEEELQG